Protein AF-A0A2J8Q9E7-F1 (afdb_monomer)

Structure (mmCIF, N/CA/C/O backbone):
data_AF-A0A2J8Q9E7-F1
#
_entry.id   AF-A0A2J8Q9E7-F1
#
loop_
_atom_site.group_PDB
_atom_site.id
_atom_site.type_symbol
_atom_site.label_atom_id
_atom_site.label_alt_id
_atom_site.label_comp_id
_atom_site.label_asym_id
_atom_site.label_entity_id
_atom_site.label_seq_id
_atom_site.pdbx_PDB_ins_code
_atom_site.Cartn_x
_atom_site.Cartn_y
_atom_site.Cartn_z
_atom_site.occupancy
_atom_site.B_iso_or_equiv
_atom_site.auth_seq_id
_atom_site.auth_comp_id
_atom_site.auth_asym_id
_atom_site.auth_atom_id
_atom_site.pdbx_PDB_model_num
ATOM 1 N N . MET A 1 1 ? 52.335 20.064 0.062 1.00 66.31 1 MET A N 1
ATOM 2 C CA . MET A 1 1 ? 51.705 19.375 1.212 1.00 66.31 1 MET A CA 1
ATOM 3 C C . MET A 1 1 ? 50.190 19.571 1.185 1.00 66.31 1 MET A C 1
ATOM 5 O O . MET A 1 1 ? 49.529 18.679 0.686 1.00 66.31 1 MET A O 1
ATOM 9 N N . TRP A 1 2 ? 49.637 20.726 1.577 1.00 75.75 2 TRP A N 1
ATOM 10 C CA . TRP A 1 2 ? 48.181 20.989 1.660 1.00 75.75 2 TRP A CA 1
ATOM 11 C C . TRP A 1 2 ? 47.345 20.589 0.429 1.00 75.75 2 TRP A C 1
ATOM 13 O O . TRP A 1 2 ? 46.307 19.952 0.573 1.00 75.75 2 TRP A O 1
ATOM 23 N N . GLN A 1 3 ? 47.818 20.891 -0.785 1.00 78.88 3 GLN A N 1
ATOM 24 C CA . GLN A 1 3 ? 47.090 20.539 -2.011 1.00 78.88 3 GLN A CA 1
ATOM 25 C C . GLN A 1 3 ? 46.927 19.026 -2.211 1.00 78.88 3 GLN A C 1
ATOM 27 O O . GLN A 1 3 ? 45.871 18.593 -2.648 1.00 78.88 3 GLN A O 1
ATOM 32 N N . LEU A 1 4 ? 47.919 18.217 -1.822 1.00 83.00 4 LEU A N 1
ATOM 33 C CA . LEU A 1 4 ? 47.837 16.755 -1.924 1.00 83.00 4 LEU A CA 1
ATOM 34 C C . LEU A 1 4 ? 46.803 16.182 -0.949 1.00 83.00 4 LEU A C 1
ATOM 36 O O . LEU A 1 4 ? 46.060 15.274 -1.308 1.00 83.00 4 LEU A O 1
ATOM 40 N N . TRP A 1 5 ? 46.712 16.750 0.257 1.00 80.50 5 TRP A N 1
ATOM 41 C CA . TRP A 1 5 ? 45.699 16.374 1.247 1.00 80.50 5 TRP A CA 1
ATOM 42 C C . TRP A 1 5 ? 44.297 16.783 0.798 1.00 80.50 5 TRP A C 1
ATOM 44 O O . TRP A 1 5 ? 43.372 15.985 0.897 1.00 80.50 5 TRP A O 1
ATOM 54 N N . ALA A 1 6 ? 44.143 17.984 0.234 1.00 85.00 6 ALA A N 1
ATOM 55 C CA . ALA A 1 6 ? 42.872 18.434 -0.325 1.00 85.00 6 ALA A CA 1
ATOM 56 C C . ALA A 1 6 ? 42.415 17.542 -1.494 1.00 85.00 6 ALA A C 1
ATOM 58 O O . ALA A 1 6 ? 41.264 17.108 -1.520 1.00 85.00 6 ALA A O 1
ATOM 59 N N . SER A 1 7 ? 43.317 17.201 -2.420 1.00 85.56 7 SER A N 1
ATOM 60 C CA . SER A 1 7 ? 43.025 16.281 -3.526 1.00 85.56 7 SER A CA 1
ATOM 61 C C . SER A 1 7 ? 42.663 14.878 -3.035 1.00 85.56 7 SER A C 1
ATOM 63 O O . SER A 1 7 ? 41.691 14.302 -3.521 1.00 85.56 7 SER A O 1
ATOM 65 N N . LEU A 1 8 ? 43.390 14.341 -2.049 1.00 87.38 8 LEU A N 1
ATOM 66 C CA . LEU A 1 8 ? 43.103 13.032 -1.461 1.00 87.38 8 LEU A CA 1
ATOM 67 C C . LEU A 1 8 ? 41.737 13.015 -0.757 1.00 87.38 8 LEU A C 1
ATOM 69 O O . LEU A 1 8 ? 40.947 12.103 -0.982 1.00 87.38 8 LEU A O 1
ATOM 73 N N . CYS A 1 9 ? 41.419 14.047 0.028 1.00 84.56 9 CYS A N 1
ATOM 74 C CA . CYS A 1 9 ? 40.108 14.200 0.659 1.00 84.56 9 CYS A CA 1
ATOM 75 C C . CYS A 1 9 ? 38.978 14.287 -0.379 1.00 84.56 9 CYS A C 1
ATOM 77 O O . CYS A 1 9 ? 37.965 13.607 -0.229 1.00 84.56 9 CYS A O 1
ATOM 79 N N . CYS A 1 10 ? 39.154 15.057 -1.459 1.00 83.81 10 CYS A N 1
ATOM 80 C CA . CYS A 1 10 ? 38.171 15.133 -2.543 1.00 83.81 10 CYS A CA 1
ATOM 81 C C . CYS A 1 10 ? 37.947 13.775 -3.226 1.00 83.81 10 CYS A C 1
ATOM 83 O O . CYS A 1 10 ? 36.802 13.393 -3.464 1.00 83.81 10 CYS A O 1
ATOM 85 N N . LEU A 1 11 ? 39.014 13.019 -3.503 1.00 84.56 11 LEU A N 1
ATOM 86 C CA . LEU A 1 11 ? 38.907 11.682 -4.096 1.00 84.56 11 LEU A CA 1
ATOM 87 C C . LEU A 1 11 ? 38.195 10.693 -3.162 1.00 84.56 11 LEU A C 1
ATOM 89 O O . LEU A 1 11 ? 37.371 9.909 -3.627 1.00 84.56 11 LEU A O 1
ATOM 93 N N . LEU A 1 12 ? 38.442 10.765 -1.849 1.00 82.31 12 LEU A N 1
ATOM 94 C CA . LEU A 1 12 ? 37.739 9.947 -0.854 1.00 82.31 12 LEU A CA 1
ATOM 95 C C . LEU A 1 12 ? 36.244 10.292 -0.771 1.00 82.31 12 LEU A C 1
ATOM 97 O O . LEU A 1 12 ? 35.419 9.385 -0.676 1.00 82.31 12 LEU A O 1
ATOM 101 N N . VAL A 1 13 ? 35.869 11.573 -0.850 1.00 82.50 13 VAL A N 1
ATOM 102 C CA . VAL A 1 13 ? 34.454 11.991 -0.883 1.00 82.50 13 VAL A CA 1
ATOM 103 C C . VAL A 1 13 ? 33.756 11.487 -2.150 1.00 82.50 13 VAL A C 1
ATOM 105 O O . VAL A 1 13 ? 32.651 10.955 -2.064 1.00 82.50 13 VAL A O 1
ATOM 108 N N . LEU A 1 14 ? 34.406 11.586 -3.314 1.00 77.38 14 LEU A N 1
ATOM 109 C CA . LEU A 1 14 ? 33.852 11.103 -4.584 1.00 77.38 14 LEU A CA 1
ATOM 110 C C . LEU A 1 14 ? 33.740 9.571 -4.629 1.00 77.38 14 LEU A C 1
ATOM 112 O O . LEU A 1 14 ? 32.739 9.054 -5.114 1.00 77.38 14 LEU A O 1
ATOM 116 N N . ALA A 1 15 ? 34.709 8.839 -4.072 1.00 73.75 15 ALA A N 1
ATOM 117 C CA . ALA A 1 15 ? 34.666 7.376 -3.994 1.00 73.75 15 ALA A CA 1
ATOM 118 C C . ALA A 1 15 ? 33.530 6.851 -3.093 1.00 73.75 15 ALA A C 1
ATOM 120 O O . ALA A 1 15 ? 33.025 5.752 -3.310 1.00 73.75 15 ALA A O 1
ATOM 121 N N . ASN A 1 16 ? 33.102 7.641 -2.103 1.00 66.81 16 ASN A N 1
ATOM 122 C CA . ASN A 1 16 ? 31.977 7.317 -1.222 1.00 66.81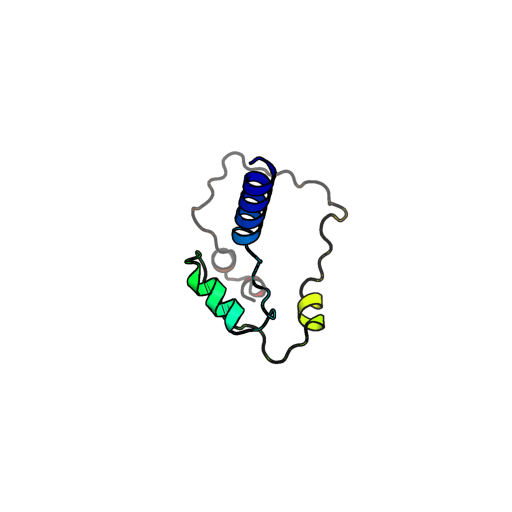 16 ASN A CA 1
ATOM 123 C C . ASN A 1 16 ? 30.634 7.883 -1.714 1.00 66.81 16 ASN A C 1
ATOM 125 O O . ASN A 1 16 ? 29.606 7.685 -1.057 1.00 66.81 16 ASN A O 1
ATOM 129 N N . ALA A 1 17 ? 30.606 8.568 -2.862 1.00 72.12 17 ALA A N 1
ATOM 130 C CA . ALA A 1 17 ? 29.370 9.042 -3.465 1.00 72.12 17 ALA A CA 1
ATOM 131 C C . ALA A 1 17 ? 28.558 7.841 -3.976 1.00 72.12 17 ALA A C 1
ATOM 133 O O . ALA A 1 17 ? 28.732 7.348 -5.089 1.00 72.12 17 ALA A O 1
ATOM 134 N N . ARG A 1 18 ? 27.660 7.337 -3.129 1.00 65.19 18 ARG A N 1
ATOM 135 C CA . ARG A 1 18 ? 26.777 6.221 -3.463 1.00 65.19 18 ARG A CA 1
ATOM 136 C C . ARG A 1 18 ? 25.714 6.702 -4.449 1.00 65.19 18 ARG A C 1
ATOM 138 O O . ARG A 1 18 ? 24.767 7.384 -4.057 1.00 65.19 18 ARG A O 1
ATOM 145 N N . SER A 1 19 ? 25.846 6.336 -5.721 1.00 70.69 19 SER A N 1
ATOM 146 C CA . SER A 1 19 ? 24.764 6.517 -6.685 1.00 70.69 19 SER A CA 1
ATOM 147 C C . SER A 1 19 ? 23.574 5.650 -6.270 1.00 70.69 19 SER A C 1
ATOM 149 O O . SER A 1 19 ? 23.716 4.485 -5.885 1.00 70.69 19 SER A O 1
ATOM 151 N N . ARG A 1 20 ? 22.372 6.233 -6.292 1.00 71.00 20 ARG A N 1
ATOM 152 C CA . ARG A 1 20 ? 21.154 5.434 -6.157 1.00 71.00 20 ARG A CA 1
ATOM 153 C C . ARG A 1 20 ? 20.998 4.637 -7.450 1.00 71.00 20 ARG A C 1
ATOM 155 O O . ARG A 1 20 ? 21.008 5.259 -8.513 1.00 71.00 20 ARG A O 1
ATOM 162 N N . PRO A 1 21 ? 20.869 3.301 -7.389 1.00 79.19 21 PRO A N 1
ATOM 163 C CA . PRO A 1 21 ? 20.586 2.540 -8.591 1.00 79.19 21 PRO A CA 1
ATOM 164 C C . PRO A 1 21 ? 19.237 3.005 -9.152 1.00 79.19 21 PRO A C 1
ATOM 166 O O . PRO A 1 21 ? 18.263 3.146 -8.408 1.00 79.19 21 PRO A O 1
ATOM 169 N N . SER A 1 22 ? 19.214 3.297 -10.449 1.00 86.81 22 SER A N 1
ATOM 170 C CA . SER A 1 22 ? 18.006 3.659 -11.184 1.00 86.81 22 SER A CA 1
ATOM 171 C C . SER A 1 22 ? 17.536 2.424 -11.935 1.00 86.81 22 SER A C 1
ATOM 173 O O . SER A 1 22 ? 18.236 1.954 -12.828 1.00 86.81 22 SER A O 1
ATOM 175 N N . PHE A 1 23 ? 16.377 1.894 -11.560 1.00 89.00 23 PHE A N 1
ATOM 176 C CA . PHE A 1 23 ? 15.774 0.738 -12.214 1.00 89.00 23 PHE A CA 1
ATOM 177 C C . PHE A 1 23 ? 14.577 1.181 -13.048 1.00 89.00 23 PHE A C 1
ATOM 179 O O . PHE A 1 23 ? 13.858 2.110 -12.668 1.00 89.00 23 PHE A O 1
ATOM 186 N N . HIS A 1 24 ? 14.326 0.491 -14.160 1.00 90.25 24 HIS A N 1
ATOM 187 C CA . HIS A 1 24 ? 13.041 0.624 -14.832 1.00 90.25 24 HIS A CA 1
ATOM 188 C C . HIS A 1 24 ? 11.923 0.160 -13.868 1.00 90.25 24 HIS A C 1
ATOM 190 O O . HIS A 1 24 ? 12.077 -0.887 -13.242 1.00 90.25 24 HIS A O 1
ATOM 196 N N . PRO A 1 25 ? 10.798 0.887 -13.725 1.00 87.44 25 PRO A N 1
ATOM 197 C CA . PRO A 1 25 ? 9.791 0.595 -12.693 1.00 87.44 25 PRO A CA 1
ATOM 198 C C . PRO A 1 25 ? 9.156 -0.800 -12.761 1.00 87.44 25 PRO A C 1
ATOM 200 O O . PRO A 1 25 ? 8.634 -1.279 -11.761 1.00 87.44 25 PRO A O 1
ATOM 203 N N . LEU A 1 26 ? 9.203 -1.438 -13.932 1.00 91.00 26 LEU A N 1
ATOM 204 C CA . LEU A 1 26 ? 8.694 -2.791 -14.175 1.00 91.00 26 LEU A CA 1
ATOM 205 C C . LEU A 1 26 ? 9.808 -3.810 -14.483 1.00 91.00 26 LEU A C 1
ATOM 207 O O . LEU A 1 26 ? 9.539 -4.820 -15.122 1.00 91.00 26 LEU A O 1
ATOM 211 N N . SER A 1 27 ? 11.072 -3.550 -14.127 1.00 95.06 27 SER A N 1
ATOM 212 C CA . SER A 1 27 ? 12.149 -4.522 -14.375 1.00 95.06 27 SER A CA 1
ATOM 213 C C . SER A 1 27 ? 12.238 -5.609 -13.306 1.00 95.06 27 SER A C 1
ATOM 215 O O . SER A 1 27 ? 11.982 -5.379 -12.122 1.00 95.06 27 SER A O 1
ATOM 217 N N . ASP A 1 28 ? 12.729 -6.781 -13.713 1.00 96.69 28 ASP A N 1
ATOM 218 C CA . ASP A 1 28 ? 13.125 -7.856 -12.795 1.00 96.69 28 ASP A CA 1
ATOM 219 C C . ASP A 1 28 ? 14.212 -7.407 -11.812 1.00 96.69 28 ASP A C 1
ATOM 221 O O . ASP A 1 28 ? 14.278 -7.875 -10.676 1.00 96.69 28 ASP A O 1
ATOM 225 N N . GLU A 1 29 ? 15.077 -6.479 -12.226 1.00 96.38 29 GLU A N 1
ATOM 226 C CA . GLU A 1 29 ? 16.137 -5.938 -11.375 1.00 96.38 29 GLU A CA 1
ATOM 227 C C . GLU A 1 29 ? 15.574 -5.236 -10.140 1.00 96.38 29 GLU A C 1
ATOM 229 O O . GLU A 1 29 ? 16.111 -5.422 -9.049 1.00 96.38 29 GLU A O 1
ATOM 234 N N . LEU A 1 30 ? 14.478 -4.482 -10.289 1.00 95.06 30 LEU A N 1
ATOM 235 C CA . LEU A 1 30 ? 13.828 -3.814 -9.166 1.00 95.06 30 LEU A CA 1
ATOM 236 C C . LEU A 1 30 ? 13.235 -4.834 -8.188 1.00 95.06 30 LEU A C 1
ATOM 238 O O . LEU A 1 30 ? 13.462 -4.728 -6.981 1.00 95.06 30 LEU A O 1
ATOM 242 N N . VAL A 1 31 ? 12.531 -5.846 -8.703 1.00 97.00 31 VAL A N 1
ATOM 243 C CA . VAL A 1 31 ? 11.956 -6.937 -7.898 1.00 97.00 31 VAL A CA 1
ATOM 244 C C . VAL A 1 31 ? 13.054 -7.660 -7.112 1.00 97.00 31 VAL A C 1
ATOM 246 O O . VAL A 1 31 ? 12.979 -7.791 -5.889 1.00 97.00 31 VAL A O 1
ATOM 249 N N . ASN A 1 32 ? 14.126 -8.058 -7.796 1.00 96.56 32 ASN A N 1
ATOM 250 C CA . ASN A 1 32 ? 15.262 -8.743 -7.186 1.00 96.56 32 ASN A CA 1
A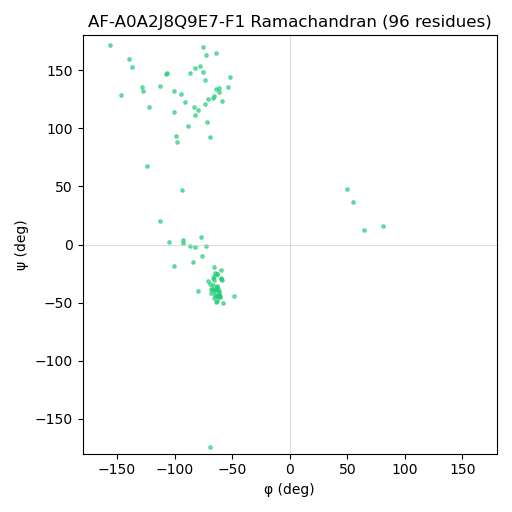TOM 251 C C . ASN A 1 32 ? 16.001 -7.862 -6.176 1.00 96.56 32 ASN A C 1
ATOM 253 O O . ASN A 1 32 ? 16.436 -8.343 -5.130 1.00 96.56 32 ASN A O 1
ATOM 257 N N . TYR A 1 33 ? 16.156 -6.573 -6.477 1.00 95.19 33 TYR A N 1
ATOM 258 C CA . TYR A 1 33 ? 16.765 -5.614 -5.568 1.00 95.19 33 TYR A CA 1
ATOM 259 C C . TYR A 1 33 ? 15.970 -5.504 -4.268 1.00 95.19 33 TYR A C 1
ATOM 261 O O . TYR A 1 33 ? 16.577 -5.548 -3.202 1.00 95.19 33 TYR A O 1
ATOM 269 N N . VAL A 1 34 ? 14.638 -5.406 -4.337 1.00 94.94 34 VAL A N 1
ATOM 270 C CA . VAL A 1 34 ? 13.779 -5.366 -3.145 1.00 94.94 34 VAL A CA 1
ATOM 271 C C . VAL A 1 34 ? 13.878 -6.670 -2.357 1.00 94.94 34 VAL A C 1
ATOM 273 O O . VAL A 1 34 ? 14.164 -6.631 -1.163 1.00 94.94 34 VAL A O 1
ATOM 276 N N . ASN A 1 35 ? 13.741 -7.825 -3.012 1.00 96.75 35 ASN A N 1
ATOM 277 C CA . ASN A 1 35 ? 13.763 -9.124 -2.330 1.00 96.75 35 ASN A CA 1
ATOM 278 C C . ASN A 1 35 ? 15.108 -9.433 -1.649 1.00 96.75 35 ASN A C 1
ATOM 280 O O . ASN A 1 35 ? 15.146 -10.141 -0.647 1.00 96.75 35 ASN A O 1
ATOM 284 N N . LYS A 1 36 ? 16.215 -8.843 -2.118 1.00 97.06 36 LYS A N 1
ATOM 285 C CA . LYS A 1 36 ? 17.534 -8.937 -1.466 1.00 97.06 36 LYS A CA 1
ATOM 286 C C . LYS A 1 36 ? 17.684 -8.066 -0.212 1.00 97.06 36 LYS A C 1
ATOM 288 O O . LYS A 1 36 ? 18.694 -8.176 0.479 1.00 97.06 36 LYS A O 1
ATOM 293 N N . ARG A 1 37 ? 16.741 -7.164 0.078 1.00 94.31 37 ARG A N 1
ATOM 294 C CA . ARG A 1 37 ? 16.826 -6.219 1.208 1.00 94.31 37 ARG A CA 1
ATOM 295 C C . ARG A 1 37 ? 16.298 -6.781 2.531 1.00 94.31 37 ARG A C 1
ATOM 297 O O . ARG A 1 37 ? 16.382 -6.061 3.520 1.00 94.31 37 ARG A O 1
ATOM 304 N N . ASN A 1 38 ? 15.799 -8.022 2.565 1.00 92.62 38 ASN A N 1
ATOM 305 C CA . ASN A 1 38 ? 15.205 -8.657 3.753 1.00 92.62 38 ASN A CA 1
ATOM 306 C C . ASN A 1 38 ? 14.158 -7.761 4.439 1.00 92.62 38 ASN A C 1
ATOM 308 O O . ASN A 1 38 ? 14.185 -7.538 5.649 1.00 92.62 38 ASN A O 1
ATOM 312 N N . THR A 1 39 ? 13.255 -7.201 3.636 1.00 96.12 39 THR A N 1
ATOM 313 C CA . THR A 1 39 ? 12.103 -6.432 4.112 1.00 96.12 39 THR A CA 1
ATOM 314 C C . THR A 1 39 ? 11.020 -7.348 4.683 1.00 96.12 39 THR A C 1
ATOM 316 O O . THR A 1 39 ? 11.052 -8.561 4.506 1.00 96.12 39 THR A O 1
ATOM 319 N N . THR A 1 40 ? 10.014 -6.767 5.339 1.00 97.94 40 THR A N 1
ATOM 320 C CA . THR A 1 40 ? 8.844 -7.497 5.869 1.00 97.94 40 THR A CA 1
ATOM 321 C C . THR 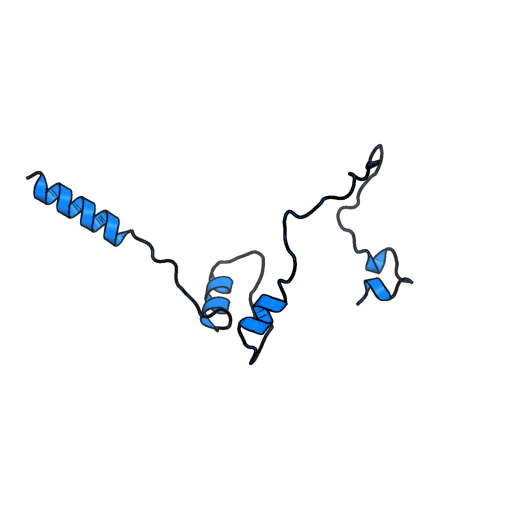A 1 40 ? 7.865 -7.979 4.791 1.00 97.94 40 THR A C 1
ATOM 323 O O . THR A 1 40 ? 6.855 -8.597 5.108 1.00 97.94 40 THR A O 1
ATOM 326 N N . TRP A 1 41 ? 8.143 -7.686 3.521 1.00 97.69 41 TRP A N 1
ATOM 327 C CA . TRP A 1 41 ? 7.329 -8.038 2.361 1.00 97.69 41 TRP A CA 1
ATOM 328 C C . TRP A 1 41 ? 8.218 -8.482 1.195 1.00 97.69 41 TRP A C 1
ATOM 330 O O . TRP A 1 41 ? 9.408 -8.151 1.158 1.00 97.69 41 TRP A O 1
ATOM 340 N N . GLN A 1 42 ? 7.622 -9.213 0.252 1.00 97.38 42 GLN A N 1
ATOM 341 C CA . GLN A 1 42 ? 8.265 -9.707 -0.967 1.00 97.38 42 GLN A CA 1
ATOM 342 C C . GLN A 1 42 ? 7.673 -9.009 -2.196 1.00 97.38 42 GLN A C 1
ATOM 344 O O . GLN A 1 42 ? 6.460 -8.834 -2.300 1.00 97.38 42 GLN A O 1
ATOM 349 N N . ALA A 1 43 ? 8.534 -8.607 -3.127 1.00 96.88 43 ALA A N 1
ATOM 350 C CA . ALA A 1 43 ? 8.156 -8.023 -4.403 1.00 96.88 43 ALA A CA 1
ATOM 351 C C . ALA A 1 43 ? 7.909 -9.100 -5.468 1.00 96.88 43 ALA A C 1
ATOM 353 O O . ALA A 1 43 ? 8.599 -10.122 -5.515 1.00 96.88 43 ALA A O 1
ATOM 354 N N . GLY A 1 44 ? 6.979 -8.802 -6.373 1.00 96.44 44 GLY A N 1
ATOM 355 C CA . GLY A 1 44 ? 6.685 -9.559 -7.586 1.00 96.44 44 GLY A CA 1
ATOM 356 C C . GLY A 1 44 ? 6.028 -8.661 -8.637 1.00 96.44 44 GLY A C 1
ATOM 357 O O . GLY A 1 44 ? 5.688 -7.507 -8.356 1.00 96.44 44 GLY A O 1
ATOM 358 N N . HIS A 1 45 ? 5.855 -9.178 -9.853 1.00 97.00 45 HIS A N 1
ATOM 359 C CA . HIS A 1 45 ? 5.212 -8.443 -10.945 1.00 97.00 45 HIS A CA 1
ATOM 360 C C . HIS A 1 45 ? 3.691 -8.542 -10.865 1.00 97.00 45 HIS A C 1
ATOM 362 O O . HIS A 1 45 ? 3.121 -9.623 -11.003 1.00 97.00 45 HIS A O 1
ATOM 368 N N . ASN A 1 46 ? 3.039 -7.392 -10.698 1.00 96.00 46 ASN A N 1
ATOM 369 C CA . ASN A 1 46 ? 1.577 -7.269 -10.753 1.00 96.00 46 ASN A CA 1
ATOM 370 C C . ASN A 1 46 ? 1.073 -6.722 -12.098 1.00 96.00 46 ASN A C 1
ATOM 372 O O . ASN A 1 46 ? -0.100 -6.874 -12.427 1.00 96.00 46 ASN A O 1
ATOM 376 N N . PHE A 1 47 ? 1.946 -6.078 -12.877 1.00 96.25 47 PHE A N 1
ATOM 377 C CA . PHE A 1 47 ? 1.595 -5.426 -14.136 1.00 96.25 47 PHE A CA 1
ATOM 378 C C . PHE A 1 47 ? 2.511 -5.912 -15.255 1.00 96.25 47 PHE A C 1
ATOM 380 O O . PHE A 1 47 ? 3.730 -5.890 -15.110 1.00 96.25 47 PHE A 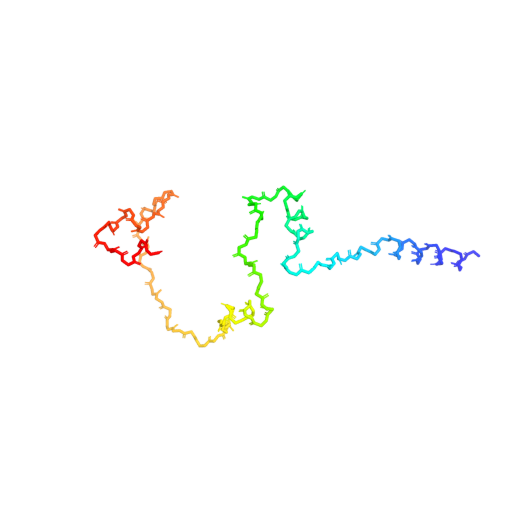O 1
ATOM 387 N N . TYR A 1 48 ? 1.919 -6.289 -16.387 1.00 94.88 48 TYR A N 1
ATOM 388 C CA . TYR A 1 48 ? 2.627 -6.784 -17.567 1.00 94.88 48 TYR A CA 1
ATOM 389 C C . TYR A 1 48 ? 2.167 -5.995 -18.791 1.00 94.88 48 TYR A C 1
ATOM 391 O O . TYR A 1 48 ? 0.969 -5.779 -18.961 1.00 94.88 48 TYR A O 1
ATOM 399 N N . ASN A 1 49 ? 3.103 -5.576 -19.647 1.00 94.00 49 ASN A N 1
ATOM 400 C CA . ASN A 1 49 ? 2.810 -4.871 -20.904 1.00 94.00 49 ASN A CA 1
ATOM 401 C C . ASN A 1 49 ? 1.942 -3.606 -20.743 1.00 94.00 49 ASN A C 1
ATOM 403 O O . ASN A 1 49 ? 1.103 -3.311 -21.594 1.00 94.00 49 ASN A O 1
ATOM 407 N N . VAL A 1 50 ? 2.137 -2.851 -19.658 1.00 95.62 50 VAL A N 1
ATOM 408 C CA . VAL A 1 50 ? 1.460 -1.565 -19.435 1.00 95.62 50 VAL A CA 1
ATOM 409 C C . VAL A 1 50 ? 2.424 -0.401 -19.617 1.00 95.62 50 VAL A C 1
ATOM 411 O O . VAL A 1 50 ? 3.606 -0.496 -19.287 1.00 95.62 50 VAL A O 1
ATOM 414 N N . ASP A 1 51 ? 1.903 0.720 -20.107 1.00 95.06 51 ASP A N 1
ATOM 415 C CA . ASP A 1 51 ? 2.670 1.956 -20.209 1.00 95.06 51 ASP A CA 1
ATOM 416 C C . ASP A 1 51 ? 2.780 2.674 -18.852 1.00 95.06 51 ASP A C 1
ATOM 418 O O . ASP A 1 51 ? 1.895 2.594 -17.995 1.00 95.06 51 ASP A O 1
ATOM 422 N N . MET A 1 52 ? 3.844 3.457 -18.670 1.00 94.88 52 MET A N 1
ATOM 423 C CA . MET A 1 52 ? 4.033 4.254 -17.456 1.00 94.88 52 MET A CA 1
ATOM 424 C C . MET A 1 52 ? 2.901 5.263 -17.211 1.00 94.88 52 MET A C 1
ATOM 426 O O . MET A 1 52 ? 2.620 5.589 -16.055 1.00 94.88 52 MET A O 1
ATOM 430 N N . SER A 1 53 ? 2.229 5.764 -18.253 1.00 96.50 53 SER A N 1
ATOM 431 C CA . SER A 1 53 ? 1.051 6.629 -18.105 1.00 96.50 53 SER A CA 1
ATOM 432 C C . SER A 1 53 ? -0.111 5.918 -17.411 1.00 96.50 53 SER A C 1
ATOM 434 O O . SER A 1 53 ? -0.783 6.530 -16.579 1.00 96.50 53 SER A O 1
ATOM 436 N N . TYR A 1 54 ? -0.306 4.621 -17.676 1.00 97.00 54 TYR A N 1
ATOM 437 C CA . TYR A 1 54 ? -1.322 3.813 -17.006 1.00 97.00 54 TYR A CA 1
ATOM 438 C C . TYR A 1 54 ? -1.032 3.715 -15.507 1.00 97.00 54 TYR A C 1
ATOM 440 O O . TYR A 1 54 ? -1.906 4.024 -14.700 1.00 97.00 54 TYR A O 1
ATOM 448 N N . LEU A 1 55 ? 0.212 3.394 -15.133 1.00 96.31 55 LEU A N 1
ATOM 449 C CA . LEU A 1 55 ? 0.622 3.309 -13.726 1.00 96.31 55 LEU A CA 1
ATOM 450 C C . LEU A 1 55 ? 0.464 4.648 -12.996 1.00 96.31 55 LEU A C 1
ATOM 452 O O . LEU A 1 55 ? -0.038 4.684 -11.877 1.00 96.31 55 LEU A O 1
ATOM 456 N N . LYS A 1 56 ? 0.827 5.766 -13.638 1.00 96.75 56 LYS A N 1
ATOM 457 C CA . LYS A 1 56 ? 0.616 7.106 -13.066 1.00 96.75 56 LYS A CA 1
ATOM 458 C C . LYS A 1 56 ? -0.866 7.407 -12.845 1.00 96.75 56 LYS A C 1
ATOM 460 O O . LYS A 1 56 ? -1.213 8.008 -11.834 1.00 96.75 56 LYS A O 1
ATOM 465 N N . ARG A 1 57 ? -1.736 6.975 -13.762 1.00 97.50 57 ARG A N 1
ATOM 466 C CA . ARG A 1 57 ? -3.188 7.178 -13.661 1.00 97.50 57 ARG A CA 1
ATOM 467 C C . ARG A 1 57 ? -3.820 6.400 -12.503 1.00 97.50 57 ARG A C 1
ATOM 469 O O . ARG A 1 57 ? -4.804 6.876 -11.950 1.00 97.50 57 ARG A O 1
ATOM 476 N N . LEU A 1 58 ? -3.255 5.255 -12.107 1.00 97.19 58 LEU A N 1
ATOM 477 C CA . LEU A 1 58 ? -3.700 4.526 -10.908 1.00 97.19 58 LEU A CA 1
ATOM 478 C C . LEU A 1 58 ? -3.497 5.347 -9.619 1.00 97.19 58 LEU A C 1
ATOM 480 O O . LEU A 1 58 ? -4.240 5.178 -8.658 1.00 97.19 58 LEU A O 1
ATOM 484 N N . CYS A 1 59 ? -2.547 6.287 -9.610 1.00 97.38 59 CYS A N 1
ATOM 485 C CA . CYS A 1 59 ? -2.237 7.158 -8.474 1.00 97.38 59 CYS A CA 1
ATOM 486 C C . CYS A 1 59 ? -2.992 8.504 -8.534 1.00 97.38 59 CYS A C 1
ATOM 488 O O . CYS A 1 59 ? -2.394 9.564 -8.360 1.00 97.38 59 CYS A O 1
ATOM 490 N N . GLY A 1 60 ? -4.301 8.481 -8.807 1.00 96.62 60 GLY A N 1
ATOM 491 C CA . GLY A 1 60 ? -5.108 9.674 -9.123 1.00 96.62 60 GLY A CA 1
ATOM 492 C C . GLY A 1 60 ? -5.529 10.577 -7.951 1.00 96.62 60 GLY A C 1
ATOM 493 O O . GLY A 1 60 ? -6.320 11.496 -8.156 1.00 96.62 60 GLY A O 1
ATOM 494 N N . THR A 1 61 ? -5.051 10.337 -6.728 1.00 96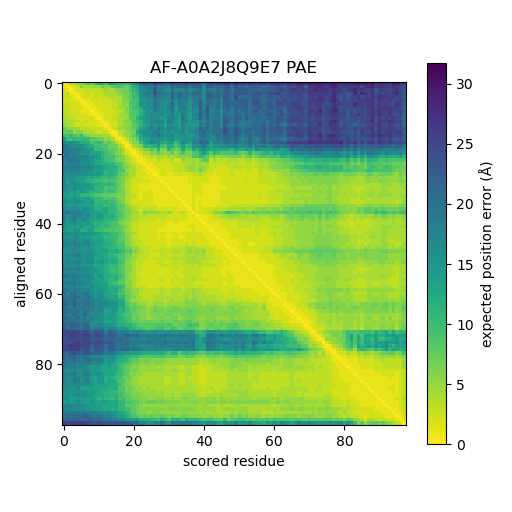.88 61 THR A N 1
ATOM 495 C CA . THR A 1 61 ? -5.472 11.091 -5.534 1.00 96.88 61 THR A CA 1
ATOM 496 C C . THR A 1 61 ? -4.582 12.309 -5.288 1.00 96.88 61 THR A C 1
ATOM 498 O O . THR A 1 61 ? -3.381 12.174 -5.056 1.00 96.88 61 THR A O 1
ATOM 501 N N . PHE A 1 62 ? -5.176 13.505 -5.234 1.00 96.00 62 PHE A N 1
ATOM 502 C CA . PHE A 1 62 ? -4.482 14.719 -4.793 1.00 96.00 62 PHE A CA 1
ATOM 503 C C . PHE A 1 62 ? -4.459 14.807 -3.262 1.00 96.00 62 PHE A C 1
ATOM 505 O O . PHE A 1 62 ? -5.489 15.003 -2.615 1.00 96.00 62 PHE A O 1
ATOM 512 N N . LEU A 1 63 ? -3.274 14.659 -2.669 1.00 96.81 63 LEU A N 1
ATOM 513 C CA . LEU A 1 63 ? -3.083 14.776 -1.222 1.00 96.81 63 LEU A CA 1
ATOM 514 C C . LEU A 1 63 ? -3.124 16.247 -0.775 1.00 96.81 63 LEU A C 1
ATOM 516 O O . LEU A 1 63 ? -2.699 17.138 -1.505 1.00 96.81 63 LEU A O 1
ATOM 520 N N . GLY A 1 64 ? -3.598 16.501 0.450 1.00 95.12 64 GLY A N 1
ATOM 521 C CA . GLY A 1 64 ? -3.602 17.848 1.044 1.00 95.12 64 GLY A CA 1
ATOM 522 C C . GLY A 1 64 ? -4.755 18.760 0.606 1.00 95.12 64 GLY A C 1
ATOM 523 O O . GLY A 1 64 ? -4.683 19.966 0.825 1.00 95.12 64 GLY A O 1
ATOM 524 N N . GLY A 1 65 ? -5.808 18.202 0.004 1.00 95.38 65 GLY A N 1
ATOM 525 C CA . GLY A 1 65 ? -7.023 18.939 -0.341 1.00 95.38 65 GLY A CA 1
ATOM 526 C C . GLY A 1 65 ? -7.862 19.382 0.872 1.00 95.38 65 GLY A C 1
ATOM 527 O O . G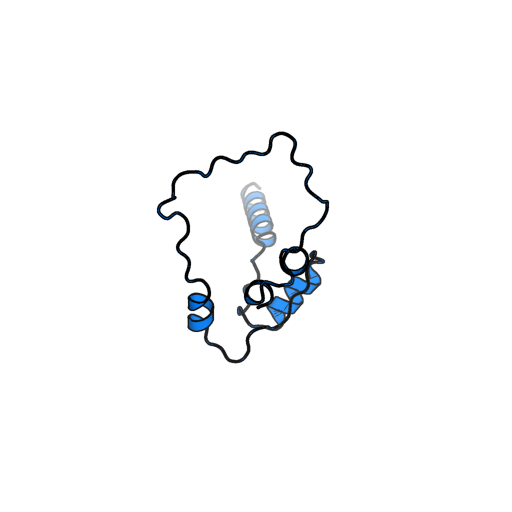LY A 1 65 ? -7.458 19.202 2.028 1.00 95.38 65 GLY A 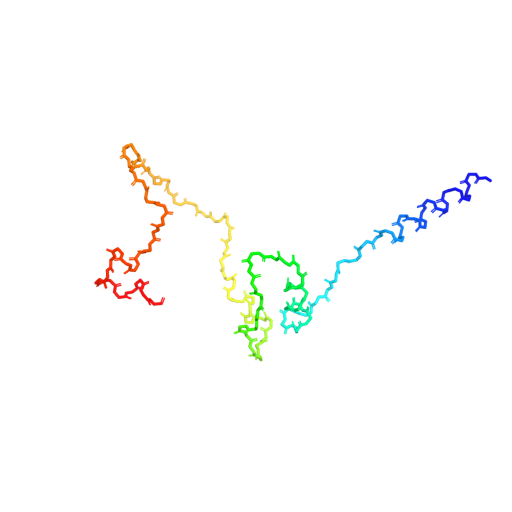O 1
ATOM 528 N N . PRO A 1 66 ? -9.055 19.952 0.618 1.00 96.88 66 PRO A N 1
ATOM 529 C CA . PRO A 1 66 ? -9.990 20.350 1.663 1.00 96.88 66 PRO A CA 1
ATOM 530 C C . PRO A 1 66 ? -10.300 19.191 2.611 1.00 96.88 66 PRO A C 1
ATOM 532 O O . PRO A 1 66 ? -10.546 18.065 2.175 1.00 96.88 66 PRO A O 1
ATOM 535 N N . LYS A 1 67 ? -10.302 19.473 3.915 1.00 96.31 67 LYS A N 1
ATOM 536 C CA . LYS A 1 67 ? -10.634 18.486 4.943 1.00 96.31 67 LYS A CA 1
ATOM 537 C C . LYS A 1 67 ? -12.079 18.693 5.403 1.00 96.31 67 LYS A C 1
ATOM 539 O O . LYS A 1 67 ? -12.438 19.833 5.705 1.00 96.31 67 LYS A O 1
ATOM 544 N N . PRO A 1 68 ? -12.900 17.634 5.492 1.00 94.94 68 PRO A N 1
ATOM 545 C CA . PRO A 1 68 ? -14.178 17.723 6.186 1.00 94.94 68 PRO A CA 1
ATOM 546 C C . PRO A 1 68 ? -13.956 18.015 7.683 1.00 94.94 68 PRO A C 1
ATOM 548 O O . PRO A 1 68 ? -12.839 17.835 8.186 1.00 94.94 68 PRO A O 1
ATOM 551 N N . PRO A 1 69 ? -15.000 18.443 8.416 1.00 95.62 69 PRO A N 1
ATOM 552 C CA . PRO A 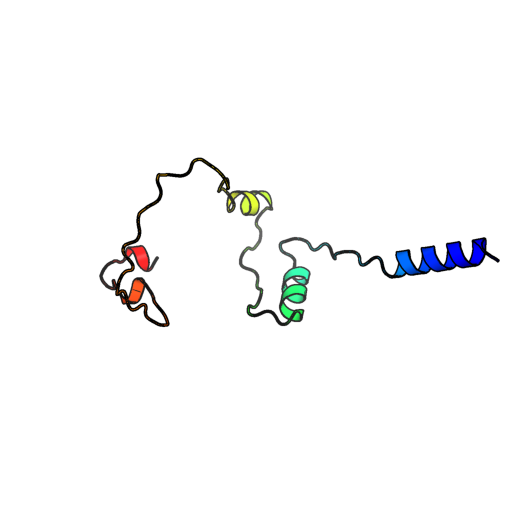1 69 ? -14.931 18.587 9.864 1.00 95.62 69 PRO A CA 1
ATOM 553 C C . PRO A 1 69 ? -14.419 17.311 10.536 1.00 95.62 69 PRO A C 1
ATOM 555 O O . PRO A 1 69 ? -14.722 16.194 10.109 1.00 95.62 69 PRO A O 1
ATOM 558 N N . GLN A 1 70 ? -13.647 17.475 11.608 1.00 93.62 70 GLN A N 1
ATOM 559 C CA . GLN A 1 70 ? -13.128 16.343 12.362 1.00 93.62 70 GLN A CA 1
ATOM 560 C C . GLN A 1 70 ? -14.282 15.580 13.022 1.00 93.62 70 GLN A C 1
ATOM 562 O O . GLN A 1 70 ? -15.095 16.156 13.743 1.00 93.62 70 GLN A O 1
ATOM 567 N N . ARG A 1 71 ? -14.336 14.263 12.801 1.00 90.56 71 ARG A N 1
ATOM 568 C CA . ARG A 1 71 ? -15.269 13.391 13.515 1.00 90.56 71 ARG A CA 1
ATOM 569 C C . ARG A 1 71 ? -14.782 13.209 14.952 1.00 90.56 71 ARG A C 1
ATOM 571 O O . ARG A 1 71 ? -13.672 12.719 15.162 1.00 90.56 71 ARG A O 1
ATOM 578 N N . VAL A 1 72 ? -15.611 13.583 15.924 1.00 87.81 72 VAL A N 1
ATOM 579 C CA . VAL A 1 72 ? -15.350 13.323 17.347 1.00 87.81 72 VAL A CA 1
ATOM 580 C C . VAL A 1 72 ? -15.403 11.812 17.570 1.00 87.81 72 VAL A C 1
ATOM 582 O O . VAL A 1 72 ? -16.367 11.161 17.166 1.00 87.81 72 VAL A O 1
ATOM 585 N N . MET A 1 73 ? -14.347 11.240 18.148 1.00 81.44 73 MET A N 1
ATOM 586 C CA . MET A 1 73 ? -14.325 9.826 18.517 1.00 81.44 73 MET A CA 1
ATOM 587 C C . MET A 1 73 ? -14.736 9.671 19.978 1.00 81.44 73 MET A C 1
ATOM 589 O O . MET A 1 73 ? -14.174 10.328 20.848 1.00 81.44 73 MET A O 1
ATOM 593 N N . PHE A 1 74 ? -15.686 8.774 20.234 1.00 80.88 74 PHE A N 1
ATOM 594 C CA . PHE A 1 74 ? -16.068 8.356 21.579 1.00 80.88 74 PHE A CA 1
ATOM 595 C C . PHE A 1 74 ? -15.338 7.048 21.879 1.00 80.88 74 PHE A C 1
ATOM 597 O O . PHE A 1 74 ? -15.809 5.969 21.528 1.00 80.88 74 PHE A O 1
ATOM 604 N N . THR A 1 75 ? -14.125 7.157 22.415 1.00 81.19 75 THR A N 1
ATOM 605 C CA . THR A 1 75 ? -13.258 6.006 22.729 1.00 81.19 75 THR A CA 1
ATOM 606 C C . THR A 1 75 ? -13.200 5.691 24.216 1.00 81.19 75 THR A C 1
ATOM 608 O O . THR A 1 75 ? -12.460 4.793 24.608 1.00 81.19 75 THR A O 1
ATOM 611 N N . GLU A 1 76 ? -13.938 6.429 25.046 1.00 81.81 76 GLU A N 1
ATOM 612 C CA . GLU A 1 76 ? -14.033 6.143 26.476 1.00 81.81 76 GLU A CA 1
ATOM 613 C C . GLU A 1 76 ? -14.589 4.717 26.653 1.00 81.81 76 GLU A C 1
ATOM 615 O O . GLU A 1 76 ? -15.607 4.355 26.064 1.00 81.81 76 GLU A O 1
ATOM 620 N N . ASP A 1 77 ? -13.834 3.880 27.369 1.00 84.75 77 ASP A N 1
ATOM 621 C CA . ASP A 1 77 ? -14.110 2.466 27.676 1.00 84.75 77 ASP A CA 1
ATOM 622 C C . ASP A 1 77 ? -14.145 1.457 26.508 1.00 84.75 77 ASP A C 1
ATOM 624 O O . ASP A 1 77 ? -14.521 0.293 26.694 1.00 84.75 77 ASP A O 1
ATOM 628 N N . LEU A 1 78 ? -13.682 1.829 25.310 1.00 90.00 78 LEU A N 1
ATOM 629 C CA . LEU A 1 78 ? -13.629 0.897 24.179 1.00 90.00 78 LEU A CA 1
ATOM 630 C C . LEU A 1 78 ? -12.405 -0.041 24.260 1.00 90.00 78 LEU A C 1
ATOM 632 O O . LEU A 1 78 ? -11.260 0.388 24.121 1.00 90.00 78 LEU A O 1
ATOM 636 N N . LYS A 1 79 ? -12.641 -1.351 24.412 1.00 91.94 79 LYS A N 1
ATOM 637 C CA . LYS A 1 79 ? -11.596 -2.391 24.330 1.00 91.94 79 LYS A CA 1
ATOM 638 C C . LYS A 1 79 ? -11.426 -2.870 22.888 1.00 91.94 79 LYS A C 1
ATOM 640 O O . LYS A 1 79 ? -12.235 -3.656 22.400 1.00 91.94 79 LYS A O 1
ATOM 645 N N . LEU A 1 80 ? -10.383 -2.393 22.210 1.00 93.31 80 LEU A N 1
ATOM 646 C CA . LEU A 1 80 ? -10.048 -2.836 20.854 1.00 93.31 80 LEU A CA 1
ATOM 647 C C . LEU A 1 80 ? -9.451 -4.256 20.854 1.00 93.31 80 LEU A C 1
ATOM 649 O O . LEU A 1 80 ? -8.675 -4.578 21.757 1.00 93.31 80 LEU A O 1
ATOM 653 N N . PRO A 1 81 ? -9.786 -5.097 19.858 1.00 95.81 81 PRO A N 1
ATOM 654 C CA . PRO A 1 81 ? -9.154 -6.400 19.688 1.00 95.81 81 PRO A CA 1
ATOM 655 C C . PRO A 1 81 ? -7.719 -6.257 19.160 1.00 95.81 81 PRO A C 1
ATOM 657 O O . PRO A 1 81 ? -7.347 -5.224 18.604 1.00 95.81 81 PRO A O 1
ATOM 660 N N . GLU A 1 82 ? -6.920 -7.317 19.291 1.00 97.69 82 GLU A N 1
ATOM 661 C CA . GLU A 1 82 ? -5.553 -7.367 18.748 1.00 97.69 82 GLU A CA 1
ATOM 662 C C . GLU A 1 82 ? -5.533 -7.355 17.208 1.00 97.69 82 GLU A C 1
ATOM 664 O O . GLU A 1 82 ? -4.660 -6.742 16.597 1.00 97.69 82 GLU A O 1
ATOM 669 N N . SER A 1 83 ? -6.521 -7.991 16.573 1.00 98.00 83 SER A N 1
ATOM 670 C CA . SER A 1 83 ? -6.724 -7.983 15.122 1.00 98.00 83 SER A CA 1
ATOM 671 C C . SER A 1 83 ? -8.203 -7.790 14.785 1.00 98.00 83 SER A C 1
ATOM 673 O O . SER A 1 83 ? -9.082 -8.107 15.587 1.00 98.00 83 SER A O 1
ATOM 675 N N . PHE A 1 84 ? -8.482 -7.220 13.614 1.00 96.56 84 PHE A N 1
ATOM 676 C CA . PHE A 1 84 ? -9.840 -6.961 13.149 1.00 96.56 84 PHE A CA 1
ATOM 677 C C . PHE A 1 84 ? -9.921 -7.101 11.628 1.00 96.56 84 PHE A C 1
ATOM 679 O O . PHE A 1 84 ? -9.165 -6.447 10.909 1.00 96.56 84 PHE A O 1
ATOM 686 N N . ASP A 1 85 ? -10.879 -7.894 11.149 1.00 96.94 85 ASP A N 1
ATOM 687 C CA . ASP A 1 85 ? -11.249 -7.982 9.738 1.00 96.94 85 ASP A CA 1
ATOM 688 C C . ASP A 1 85 ? -12.736 -7.636 9.574 1.00 96.94 85 ASP A C 1
ATOM 690 O O . ASP A 1 85 ? -13.628 -8.314 10.093 1.00 96.94 85 ASP A O 1
ATOM 694 N N . ALA A 1 86 ? -13.019 -6.575 8.817 1.00 96.94 86 ALA A N 1
ATOM 695 C CA . ALA A 1 86 ? -14.381 -6.126 8.546 1.00 96.94 86 ALA A CA 1
ATOM 696 C C . ALA A 1 86 ? -15.231 -7.208 7.847 1.00 96.94 86 ALA A C 1
ATOM 698 O O . ALA A 1 86 ? -16.446 -7.266 8.041 1.00 96.94 86 ALA A O 1
ATOM 699 N N . ARG A 1 87 ? -14.608 -8.090 7.060 1.00 97.00 87 ARG A N 1
ATOM 700 C CA . ARG A 1 87 ? -15.289 -9.169 6.327 1.00 97.00 87 ARG A CA 1
ATOM 701 C C . ARG A 1 87 ? -15.792 -10.270 7.255 1.00 97.00 87 ARG A C 1
ATOM 703 O O . ARG A 1 87 ? -16.808 -10.896 6.949 1.00 97.00 87 ARG A O 1
ATOM 710 N N . GLU A 1 88 ? -15.086 -10.501 8.361 1.00 96.94 88 GLU A N 1
ATOM 711 C CA . GLU A 1 88 ? -15.468 -11.457 9.405 1.00 96.94 88 GLU A CA 1
ATOM 712 C C . GLU A 1 88 ? -16.528 -10.865 10.335 1.00 96.94 88 GLU A C 1
ATOM 714 O O . GLU A 1 88 ? -17.486 -11.549 10.685 1.00 96.94 88 GLU A O 1
ATOM 719 N N . GLN A 1 89 ? -16.397 -9.579 10.684 1.00 97.44 89 GLN A N 1
ATOM 720 C CA . GLN A 1 89 ? -17.349 -8.884 11.555 1.00 97.44 89 GLN A CA 1
ATOM 721 C C . GLN A 1 89 ? -18.718 -8.662 10.889 1.00 97.44 89 GLN A C 1
ATOM 723 O O . GLN A 1 89 ? -19.748 -8.695 11.566 1.00 97.44 89 GLN A O 1
ATOM 728 N N . TRP A 1 90 ? -18.746 -8.430 9.571 1.00 96.94 90 TRP A N 1
ATOM 729 C CA . TRP A 1 90 ? -19.972 -8.192 8.798 1.00 96.94 90 TRP A CA 1
ATOM 730 C C . TRP A 1 90 ? -20.109 -9.179 7.630 1.00 96.94 90 TRP A C 1
ATOM 732 O O . TRP A 1 90 ? -20.060 -8.784 6.461 1.00 96.94 90 TRP A O 1
ATOM 742 N N . PRO A 1 91 ? -20.316 -10.479 7.909 1.00 96.62 91 PRO A N 1
ATOM 743 C CA . PRO A 1 91 ? -20.278 -11.524 6.887 1.00 96.62 91 PRO A CA 1
ATOM 744 C C . PRO A 1 91 ? -21.397 -11.407 5.841 1.00 96.62 91 PRO A C 1
ATOM 746 O O . PRO A 1 91 ? -21.220 -11.884 4.716 1.00 96.62 91 PRO A O 1
ATOM 749 N N . GLN A 1 92 ? -22.516 -10.771 6.200 1.00 97.44 92 GLN A N 1
ATOM 750 C CA . GLN A 1 92 ? -23.678 -10.510 5.347 1.00 97.44 92 GLN A CA 1
ATOM 751 C C . GLN A 1 92 ? -23.536 -9.273 4.445 1.00 97.44 92 GLN A C 1
ATOM 753 O O . GLN A 1 92 ? -24.447 -8.987 3.673 1.00 97.44 92 GLN A O 1
ATOM 758 N N . CYS A 1 93 ? -22.426 -8.534 4.536 1.00 97.75 93 CYS A N 1
ATOM 759 C CA . CYS A 1 93 ? -22.146 -7.374 3.693 1.00 97.75 93 CYS A CA 1
ATOM 760 C C . CYS A 1 93 ? -21.203 -7.782 2.545 1.00 97.75 93 CYS A C 1
ATOM 762 O O . CYS A 1 93 ? -19.985 -7.780 2.733 1.00 97.75 93 CYS A O 1
ATOM 764 N N . PRO A 1 94 ? -21.722 -8.147 1.355 1.00 95.62 94 PRO A N 1
ATOM 765 C CA . PRO A 1 94 ? -20.899 -8.695 0.276 1.00 95.62 94 PRO A CA 1
ATOM 766 C C . PRO A 1 94 ? -19.887 -7.691 -0.287 1.00 95.62 94 PRO A C 1
ATOM 768 O O 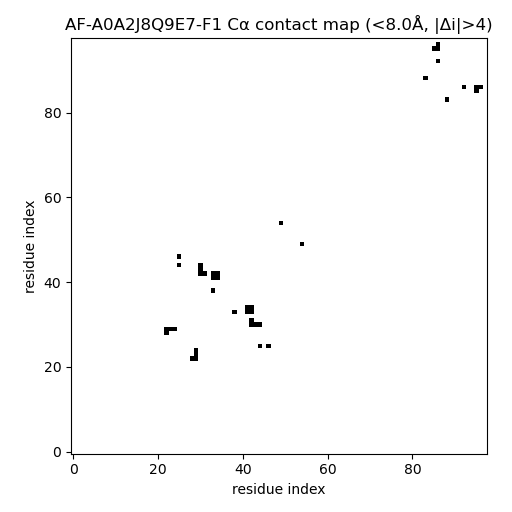. PRO A 1 94 ? -18.796 -8.096 -0.666 1.00 95.62 94 PRO A O 1
ATOM 771 N N . THR A 1 95 ? -20.198 -6.393 -0.271 1.00 97.06 95 THR A N 1
ATOM 772 C CA . THR A 1 95 ? -19.349 -5.334 -0.844 1.00 97.06 95 THR A CA 1
ATOM 773 C C . THR A 1 95 ? -18.010 -5.148 -0.130 1.00 97.06 95 THR A C 1
ATOM 775 O O . THR A 1 95 ? -17.086 -4.573 -0.686 1.00 97.06 95 THR A O 1
ATOM 778 N N . ILE A 1 96 ? -17.877 -5.626 1.111 1.00 95.69 96 ILE A N 1
ATOM 779 C CA . ILE A 1 96 ? -16.616 -5.554 1.869 1.00 95.69 96 ILE A CA 1
ATOM 780 C C . ILE A 1 96 ? -15.684 -6.726 1.495 1.00 95.69 96 ILE A C 1
ATOM 782 O O . ILE A 1 96 ? -14.497 -6.705 1.807 1.00 95.69 96 ILE A O 1
ATOM 786 N N . LYS A 1 97 ? -16.209 -7.762 0.827 1.00 87.44 97 LYS A N 1
ATOM 787 C CA . LYS A 1 97 ? -15.455 -8.945 0.381 1.00 87.44 97 LYS A CA 1
ATOM 788 C C . LYS A 1 97 ? -14.920 -8.821 -1.054 1.00 87.44 97 LYS A C 1
ATOM 790 O O . LYS A 1 97 ? -14.385 -9.809 -1.553 1.00 87.44 97 LYS A O 1
ATOM 795 N N . GLU A 1 98 ? -15.110 -7.667 -1.693 1.00 65.62 98 GLU A N 1
ATOM 796 C CA . GLU A 1 98 ? -14.658 -7.373 -3.064 1.00 65.62 98 GLU A CA 1
ATOM 797 C C . GLU A 1 98 ? -13.133 -7.240 -3.185 1.00 65.62 98 GLU A C 1
ATOM 799 O O . GLU A 1 98 ? -12.482 -6.777 -2.218 1.00 65.62 98 GLU A O 1
#

Foldseek 3Di:
DVVVVVVVVVVVVVVPPDDDDDDDPQDPCVQVVVQVVPDPDHDDGPDDPDDPVVVVVVVVDDPPDDDDDDDDDDCVPDDDDPDDDPCVVCVVPVVSVD

InterPro domains:
  IPR012599 Peptidase C1A, propeptide [PF08127] (26-63)
  IPR038765 Papain-like cysteine peptidase superfamily [SSF54001] (20-97)

pLDDT: mean 90.56, std 8.7, range [65.19, 98.0]

Mean predicted aligned error: 9.2 Å

Secondary structure (DSSP, 8-state):
-HHHHHHHHHHHHHHT--PPP---TT-HHHHHHHHTT--SS-------S--HHHHHHHT---TT-PPPPPPPP--TT----S---HHHH-TT-GGGG-

Sequence (98 aa):
MWQLWASLCCLLVLANARSRPSFHPLSDELVNYVNKRNTTWQAGHNFYNVDMSYLKRLCGTFLGGPKPPQRVMFTEDLKLPESFDAREQWPQCPTIKE

Solvent-accessible surface area (backbone atoms only — not comparable to full-atom values): 6861 Å² total; per-residue (Å²): 111,72,67,59,54,52,52,51,53,52,51,53,55,59,74,63,59,77,76,76,85,85,63,60,96,85,38,70,65,45,33,53,54,51,52,71,62,74,57,100,65,80,63,74,87,89,76,77,99,71,57,72,68,59,61,54,57,75,64,72,74,78,82,90,62,91,75,77,83,84,79,84,78,88,59,82,91,65,83,78,71,97,72,86,55,70,50,72,78,39,69,91,47,65,82,69,70,110

Radius of gyration: 25.04 Å; Cα contacts (8 Å, |Δi|>4): 21; chains: 1; bounding box: 75×32×49 Å

Organism: Pan troglodytes (NCBI:txid9598)